Protein AF-A0A2K8U9L1-F1 (afdb_monomer_lite)

Secondary structure (DSSP, 8-state):
-THHHHHHHHHHHHHHHHS-GGGHHHHHHHHHHHHHHHHHHSPPPPHHHHHHHHHHHHHTT----GGGTTTTT---

Foldseek 3Di:
DVVVVVVVVVVVVVVLVVDDPVCNVVVVVVVVVVVVVCCVVVPDDPPVRVVVVVVVCVVVVVDDDPVCVCPPVPDD

Sequence (76 aa):
MAQSTHDITNQLHAEIERTSARYRPLLLRLVHSFRQGIEEDEPWPSAAESFRDGWRDIRAGRVQPVATLWDGIDRE

Organism: NCBI:txid1166950

pLDDT: mean 86.62, std 12.56, range [45.84, 96.88]

Radius of gyration: 19.0 Å; chains: 1; bounding box: 34×29×49 Å

Structure (mmCIF, N/CA/C/O backbone):
data_AF-A0A2K8U9L1-F1
#
_entry.id   AF-A0A2K8U9L1-F1
#
loop_
_atom_site.group_PDB
_atom_site.id
_atom_site.type_symbol
_atom_site.label_atom_id
_atom_site.label_alt_id
_atom_site.label_comp_id
_atom_site.label_asym_id
_atom_site.label_entity_id
_atom_site.label_seq_id
_atom_site.pdbx_PDB_ins_code
_atom_site.Cartn_x
_atom_site.Cartn_y
_atom_site.Cartn_z
_atom_site.occupancy
_atom_site.B_iso_or_equiv
_atom_site.auth_seq_id
_atom_site.auth_comp_id
_atom_site.auth_asym_id
_atom_site.auth_atom_id
_atom_site.pdbx_PDB_model_num
ATOM 1 N N . MET A 1 1 ? 6.224 -22.672 -1.883 1.00 45.84 1 MET A N 1
ATOM 2 C CA . MET A 1 1 ? 6.484 -21.291 -1.415 1.00 45.84 1 MET A CA 1
ATOM 3 C C . MET A 1 1 ? 5.203 -20.453 -1.247 1.00 45.84 1 MET A C 1
ATOM 5 O O . MET A 1 1 ? 5.208 -19.577 -0.403 1.00 45.84 1 MET A O 1
ATOM 9 N N . ALA A 1 2 ? 4.091 -20.722 -1.955 1.00 46.91 2 ALA A N 1
ATOM 10 C CA . ALA A 1 2 ? 2.849 -19.923 -1.860 1.00 46.91 2 ALA A CA 1
ATOM 11 C C . ALA A 1 2 ? 2.035 -20.069 -0.549 1.00 46.91 2 ALA A C 1
ATOM 13 O O . ALA A 1 2 ? 1.187 -19.233 -0.253 1.00 46.91 2 ALA A O 1
ATOM 14 N N . GLN A 1 3 ? 2.285 -21.110 0.251 1.00 47.62 3 GLN A N 1
ATOM 15 C CA . GLN A 1 3 ? 1.499 -21.392 1.460 1.00 47.62 3 GLN A CA 1
ATOM 16 C C . GLN A 1 3 ? 1.836 -20.460 2.638 1.00 47.62 3 GLN A C 1
ATOM 18 O O . GLN A 1 3 ? 0.993 -20.232 3.496 1.00 47.62 3 GLN A O 1
ATOM 23 N N . SER A 1 4 ? 3.038 -19.874 2.648 1.00 57.94 4 SER A N 1
ATOM 24 C CA . SER A 1 4 ? 3.522 -18.997 3.723 1.00 57.94 4 SER A CA 1
ATOM 25 C C . SER A 1 4 ? 2.957 -17.573 3.642 1.00 57.94 4 SER A C 1
ATOM 27 O O . SER A 1 4 ? 2.721 -16.946 4.666 1.00 57.94 4 SER A O 1
ATOM 29 N N . THR A 1 5 ? 2.706 -17.048 2.439 1.00 59.12 5 THR A N 1
ATOM 30 C CA . THR A 1 5 ? 2.175 -15.683 2.259 1.00 59.12 5 THR A CA 1
ATOM 31 C C . THR A 1 5 ? 0.715 -15.584 2.695 1.00 59.12 5 THR A C 1
ATOM 33 O O . THR A 1 5 ? 0.332 -14.622 3.354 1.00 59.12 5 THR A O 1
ATOM 36 N N . HIS A 1 6 ? -0.084 -16.611 2.384 1.00 62.03 6 HIS A N 1
ATOM 37 C CA . HIS A 1 6 ? -1.488 -16.670 2.794 1.00 62.03 6 HIS A CA 1
ATOM 38 C C . HIS A 1 6 ? -1.632 -16.729 4.325 1.00 62.03 6 HIS A C 1
ATOM 40 O O . HIS A 1 6 ? -2.582 -16.188 4.884 1.00 62.03 6 HIS A O 1
ATOM 46 N N . ASP A 1 7 ? -0.653 -17.327 5.008 1.00 86.19 7 ASP A N 1
ATOM 47 C CA . ASP A 1 7 ? -0.605 -17.397 6.468 1.00 86.19 7 ASP A CA 1
ATOM 48 C C . ASP A 1 7 ? -0.385 -16.010 7.104 1.00 86.19 7 ASP A C 1
ATOM 50 O O . ASP A 1 7 ? -1.162 -15.587 7.959 1.00 86.19 7 ASP A O 1
ATOM 54 N N . ILE A 1 8 ? 0.588 -15.231 6.616 1.00 90.50 8 ILE A N 1
ATOM 55 C CA . ILE A 1 8 ? 0.874 -13.893 7.166 1.00 90.50 8 ILE A CA 1
ATOM 56 C C . ILE A 1 8 ? -0.290 -12.918 6.959 1.00 90.50 8 ILE A C 1
ATOM 58 O O . ILE A 1 8 ? -0.642 -12.183 7.883 1.00 90.50 8 ILE A O 1
ATOM 62 N N . THR A 1 9 ? -0.930 -12.916 5.786 1.00 90.62 9 THR A N 1
ATOM 63 C CA . THR A 1 9 ? -2.101 -12.055 5.542 1.00 90.62 9 THR A CA 1
ATOM 64 C C . THR A 1 9 ? -3.236 -12.377 6.513 1.00 90.62 9 THR A C 1
ATOM 66 O O . THR A 1 9 ? -3.807 -11.470 7.118 1.00 90.62 9 THR A O 1
ATOM 69 N N . ASN A 1 10 ? -3.515 -13.662 6.740 1.00 91.62 10 ASN A N 1
ATOM 70 C CA . ASN A 1 10 ? -4.543 -14.081 7.691 1.00 91.62 10 ASN A CA 1
ATOM 71 C C . ASN A 1 10 ? -4.195 -13.680 9.133 1.00 91.62 10 ASN A C 1
ATOM 73 O O . ASN A 1 10 ? -5.070 -13.237 9.878 1.00 91.62 10 ASN A O 1
ATOM 77 N N . GLN A 1 11 ? -2.920 -13.769 9.521 1.00 93.50 11 GLN A N 1
ATOM 78 C CA . GLN A 1 11 ? -2.456 -13.314 10.834 1.00 93.50 11 GLN A CA 1
ATOM 79 C C . GLN A 1 11 ? -2.620 -11.798 11.017 1.00 93.50 11 GLN A C 1
ATOM 81 O O . GLN A 1 11 ? -3.087 -11.362 12.070 1.00 93.50 11 GLN A O 1
ATOM 86 N N . LEU A 1 12 ? -2.313 -10.999 9.988 1.00 92.19 12 LEU A N 1
ATOM 87 C CA . LEU A 1 12 ? -2.532 -9.549 10.005 1.00 92.19 12 LEU A CA 1
ATOM 88 C C . LEU A 1 12 ? -4.017 -9.206 10.153 1.00 92.19 12 LEU A C 1
ATOM 90 O O . LEU A 1 12 ? -4.374 -8.365 10.977 1.00 92.19 12 LEU A O 1
ATOM 94 N N . HIS A 1 13 ? -4.891 -9.886 9.408 1.00 93.81 13 HIS A N 1
ATOM 95 C CA . HIS A 1 13 ? -6.338 -9.696 9.518 1.00 93.81 13 HIS A CA 1
ATOM 96 C C . HIS A 1 13 ? -6.837 -10.025 10.930 1.00 93.81 13 HIS A C 1
ATOM 98 O O . HIS A 1 13 ? -7.585 -9.246 11.521 1.00 93.81 13 HIS A O 1
ATOM 104 N N . ALA A 1 14 ? -6.372 -11.134 11.510 1.00 9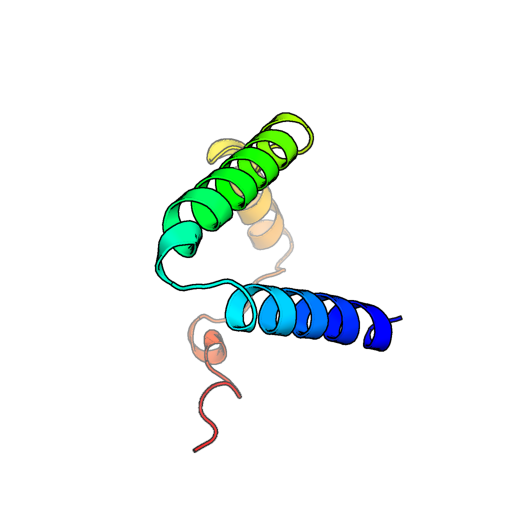4.44 14 ALA A N 1
ATOM 105 C CA . ALA A 1 14 ? -6.727 -11.511 12.873 1.00 94.44 14 ALA A CA 1
ATOM 106 C C . ALA A 1 14 ? -6.288 -10.456 13.907 1.00 94.44 14 ALA A C 1
ATOM 108 O O . ALA A 1 14 ? -7.020 -10.188 14.860 1.00 94.44 14 ALA A O 1
ATOM 109 N N . GLU A 1 15 ? -5.126 -9.828 13.720 1.00 93.88 15 GLU A N 1
ATOM 110 C CA . GLU A 1 15 ? -4.638 -8.769 14.611 1.00 93.88 15 GLU A CA 1
ATOM 111 C C . GLU A 1 15 ? -5.446 -7.467 14.484 1.00 93.88 15 GLU A C 1
ATOM 113 O O . GLU A 1 15 ? -5.761 -6.817 15.487 1.00 93.88 15 GLU A O 1
ATOM 118 N N . ILE A 1 16 ? -5.862 -7.118 13.263 1.00 94.81 16 ILE A N 1
ATOM 119 C CA . ILE A 1 16 ? -6.761 -5.982 13.013 1.00 94.81 16 ILE A CA 1
ATOM 120 C C . ILE A 1 16 ? -8.105 -6.201 13.718 1.00 94.81 16 ILE A C 1
ATOM 122 O O . ILE A 1 16 ? -8.621 -5.279 14.358 1.00 94.81 16 ILE A O 1
ATOM 126 N N . GLU A 1 17 ? -8.656 -7.416 13.659 1.00 94.44 17 GLU A N 1
ATOM 127 C CA . GLU A 1 17 ? -9.929 -7.720 14.317 1.00 94.44 17 GLU A CA 1
ATOM 128 C C . GLU A 1 17 ? -9.826 -7.721 15.844 1.00 94.44 17 GLU A C 1
ATOM 130 O O . GLU A 1 17 ? -10.725 -7.215 16.519 1.00 94.44 17 GLU A O 1
ATOM 135 N N . ARG A 1 18 ? -8.704 -8.194 16.401 1.00 95.31 18 ARG A N 1
ATOM 136 C CA . ARG A 1 18 ? -8.419 -8.089 17.842 1.00 95.31 18 ARG A CA 1
ATOM 137 C C . ARG A 1 18 ? -8.221 -6.644 18.311 1.00 95.31 18 ARG A C 1
ATOM 139 O O . ARG A 1 18 ? -8.430 -6.345 19.489 1.00 95.31 18 ARG A O 1
ATOM 146 N N . THR A 1 19 ? -7.842 -5.733 17.415 1.00 94.31 19 THR A N 1
ATOM 147 C CA . THR A 1 19 ? -7.645 -4.321 17.749 1.00 94.31 19 THR A CA 1
ATOM 148 C C . THR A 1 19 ? -8.983 -3.622 17.976 1.00 94.31 19 THR A C 1
ATOM 150 O O . THR A 1 19 ? -9.829 -3.516 17.084 1.00 94.31 19 THR A O 1
ATOM 153 N N . SER A 1 20 ? -9.153 -3.064 19.179 1.00 95.62 20 SER A N 1
ATOM 154 C CA . SER A 1 20 ? -10.344 -2.287 19.532 1.00 95.62 20 SER A CA 1
ATOM 155 C C . SER A 1 20 ? -10.612 -1.178 18.512 1.00 95.62 20 SER A C 1
ATOM 157 O O . SER A 1 20 ? -9.706 -0.419 18.156 1.00 95.62 20 SER A O 1
ATOM 159 N N . ALA A 1 21 ? -11.876 -1.034 18.102 1.00 93.75 21 ALA A N 1
ATOM 160 C CA . ALA A 1 21 ? -12.304 -0.067 17.090 1.00 93.75 21 ALA A CA 1
ATOM 161 C C . ALA A 1 21 ? -11.800 1.365 17.353 1.00 93.75 21 ALA A C 1
ATOM 163 O O . ALA A 1 21 ? -11.434 2.067 16.414 1.00 93.75 21 ALA A O 1
ATOM 164 N N . ARG A 1 22 ? -11.682 1.771 18.628 1.00 96.56 22 ARG A N 1
ATOM 165 C CA . ARG A 1 22 ? -11.172 3.097 19.022 1.00 96.56 22 ARG A CA 1
ATOM 166 C C . ARG A 1 22 ? -9.719 3.365 18.612 1.00 96.56 22 ARG A C 1
ATOM 168 O O . ARG A 1 22 ? -9.345 4.520 18.453 1.00 96.56 22 ARG A O 1
ATOM 175 N N . TYR A 1 23 ? -8.904 2.321 18.445 1.00 96.88 23 TYR A N 1
ATOM 176 C CA . TYR A 1 23 ? -7.498 2.433 18.043 1.00 96.88 23 TYR A CA 1
ATOM 177 C C . TYR A 1 23 ? -7.260 2.099 16.567 1.00 96.88 23 TYR A C 1
ATOM 179 O O . TYR A 1 23 ? -6.159 2.327 16.070 1.00 96.88 23 TYR A O 1
ATOM 187 N N . ARG A 1 24 ? -8.276 1.625 15.832 1.00 93.00 24 ARG A N 1
ATOM 188 C CA . ARG A 1 24 ? -8.156 1.340 14.391 1.00 93.00 24 ARG A CA 1
ATOM 189 C C . ARG A 1 24 ? -7.670 2.543 13.563 1.00 93.00 24 ARG A C 1
ATOM 191 O O . ARG A 1 24 ? -6.853 2.316 12.676 1.00 93.00 24 ARG A O 1
ATOM 198 N N . PRO A 1 25 ? -8.050 3.807 13.854 1.00 96.38 25 PRO A N 1
ATOM 199 C CA . PRO A 1 25 ? -7.486 4.958 13.141 1.00 96.38 25 PRO A CA 1
ATOM 200 C C . PRO A 1 25 ? -5.966 5.097 13.315 1.00 96.38 25 PRO A C 1
ATOM 202 O O . PRO A 1 25 ? -5.260 5.438 12.369 1.00 96.38 25 PRO A O 1
ATOM 205 N N . LEU A 1 26 ? -5.449 4.803 14.514 1.00 96.19 26 LEU A N 1
ATOM 206 C CA . LEU A 1 26 ? -4.011 4.823 14.781 1.00 96.19 26 LEU A CA 1
ATOM 207 C C . LEU A 1 26 ? -3.302 3.669 14.062 1.00 96.19 26 LEU A C 1
ATOM 209 O O . LEU A 1 26 ? -2.268 3.892 13.437 1.00 96.19 26 LEU A O 1
ATOM 213 N N . LEU A 1 27 ? -3.882 2.465 14.102 1.00 95.56 27 LEU A N 1
ATOM 214 C CA . LEU A 1 27 ? -3.364 1.305 13.374 1.00 95.56 27 LEU A CA 1
ATOM 215 C C . LEU A 1 27 ? -3.294 1.576 11.864 1.00 95.56 27 LEU A C 1
ATOM 217 O O . LEU A 1 27 ? -2.265 1.327 11.244 1.00 95.56 27 LEU A O 1
ATOM 221 N N . LEU A 1 28 ? -4.348 2.162 11.286 1.00 94.62 28 LEU A N 1
ATOM 222 C CA . LEU A 1 28 ? -4.376 2.542 9.874 1.00 94.62 28 LEU A CA 1
ATOM 223 C C . LEU A 1 28 ? -3.255 3.529 9.532 1.00 94.62 28 LEU A C 1
ATOM 225 O O . LEU A 1 28 ? -2.600 3.380 8.504 1.00 94.62 28 LEU A O 1
ATOM 229 N N . ARG A 1 29 ? -3.002 4.514 10.402 1.00 96.44 29 ARG A N 1
ATOM 230 C CA . ARG A 1 29 ? -1.911 5.474 10.207 1.00 96.44 29 ARG A CA 1
ATOM 231 C C . ARG A 1 29 ? -0.544 4.786 10.192 1.00 96.44 29 ARG A C 1
ATOM 233 O O . ARG A 1 29 ? 0.265 5.111 9.333 1.00 96.44 29 ARG A O 1
ATOM 240 N N . LEU A 1 30 ? -0.305 3.825 11.087 1.00 95.50 30 LEU A N 1
ATOM 241 C CA . LEU A 1 30 ? 0.944 3.054 11.118 1.00 95.50 30 LEU A CA 1
ATOM 242 C C . LEU A 1 30 ? 1.141 2.237 9.837 1.00 95.50 30 LEU A C 1
ATOM 244 O O . LEU A 1 30 ? 2.205 2.310 9.228 1.00 95.50 30 LEU A O 1
ATOM 248 N N . VAL A 1 31 ? 0.106 1.516 9.396 1.00 94.31 31 VAL A N 1
ATOM 249 C CA . VAL A 1 31 ? 0.145 0.740 8.145 1.00 94.31 31 VAL A CA 1
ATOM 250 C C . VAL A 1 31 ? 0.382 1.653 6.941 1.00 94.31 31 VAL A C 1
ATOM 252 O O . VAL A 1 31 ? 1.174 1.323 6.061 1.00 94.31 31 VAL A O 1
ATOM 255 N N . HIS A 1 32 ? -0.258 2.825 6.912 1.00 92.56 32 HIS A N 1
ATOM 256 C CA . HIS A 1 32 ? -0.058 3.799 5.845 1.00 92.56 32 HIS A CA 1
ATOM 257 C C . HIS A 1 32 ? 1.381 4.319 5.804 1.00 92.56 32 HIS A C 1
ATOM 259 O O . HIS A 1 32 ? 1.983 4.320 4.735 1.00 92.56 32 HIS A O 1
ATOM 265 N N . SER A 1 33 ? 1.941 4.719 6.951 1.00 93.12 33 SER A N 1
ATOM 266 C CA . SER A 1 33 ? 3.332 5.176 7.041 1.00 93.12 33 SER A CA 1
ATOM 267 C C . SER A 1 33 ? 4.325 4.079 6.658 1.00 93.12 33 SER A C 1
ATOM 269 O O . SER A 1 33 ? 5.293 4.361 5.964 1.00 93.12 33 SER A O 1
ATOM 271 N N . PHE A 1 34 ? 4.067 2.828 7.046 1.00 90.88 34 PHE A N 1
ATOM 272 C CA . PHE A 1 34 ? 4.890 1.691 6.636 1.00 90.88 34 PHE A CA 1
ATOM 273 C C . PHE A 1 34 ? 4.868 1.480 5.116 1.00 90.88 34 PHE A C 1
ATOM 275 O O . PHE A 1 34 ? 5.925 1.371 4.502 1.00 90.88 34 PHE A O 1
ATOM 282 N N . ARG A 1 35 ? 3.681 1.497 4.490 1.00 90.00 35 ARG A N 1
ATOM 283 C CA . ARG A 1 35 ? 3.549 1.416 3.026 1.00 90.00 35 ARG A CA 1
ATOM 284 C C . ARG A 1 35 ? 4.292 2.559 2.332 1.00 90.00 35 ARG A C 1
ATOM 286 O O . ARG A 1 35 ? 4.964 2.310 1.345 1.00 90.00 35 ARG A O 1
ATOM 293 N N . GLN A 1 36 ? 4.179 3.787 2.842 1.00 87.75 36 GLN A N 1
ATOM 294 C CA . GLN A 1 36 ? 4.899 4.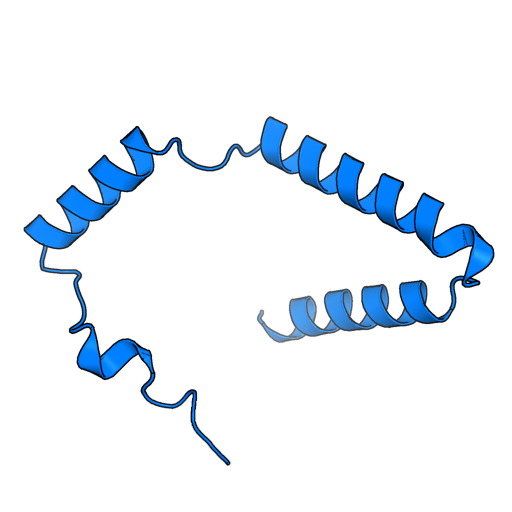930 2.275 1.00 87.75 36 GLN A CA 1
ATOM 295 C C . GLN A 1 36 ? 6.417 4.752 2.354 1.00 87.75 36 GLN A C 1
ATOM 297 O O . GLN A 1 36 ? 7.084 5.008 1.365 1.00 87.75 36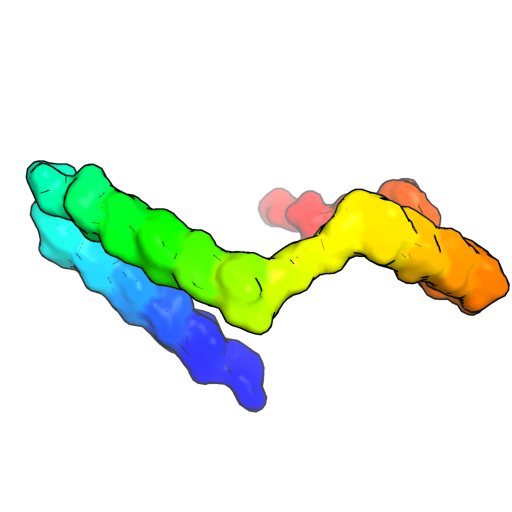 GLN A O 1
ATOM 302 N N . GLY A 1 37 ? 6.948 4.253 3.475 1.00 87.50 37 GLY A N 1
ATOM 303 C CA . GLY A 1 37 ? 8.377 3.942 3.584 1.00 87.50 37 GLY A CA 1
ATOM 304 C C . GLY A 1 37 ? 8.834 2.888 2.570 1.00 87.50 37 GLY A C 1
ATOM 305 O O . GLY A 1 37 ? 9.874 3.052 1.947 1.00 87.50 37 GLY A O 1
ATOM 306 N N . ILE A 1 38 ? 8.023 1.851 2.327 1.00 86.94 38 ILE A N 1
ATOM 307 C CA . ILE A 1 38 ? 8.309 0.874 1.262 1.00 86.94 38 ILE A CA 1
ATOM 308 C C . ILE A 1 38 ? 8.301 1.544 -0.114 1.00 86.94 38 ILE A C 1
ATOM 310 O O . ILE A 1 38 ? 9.167 1.255 -0.921 1.00 86.94 38 ILE A O 1
ATOM 314 N N . GLU A 1 39 ? 7.352 2.437 -0.392 1.00 85.00 39 GLU A N 1
ATOM 315 C CA . GLU A 1 39 ? 7.288 3.161 -1.672 1.00 85.00 39 GLU A CA 1
ATOM 316 C C . GLU A 1 39 ? 8.429 4.174 -1.852 1.00 85.00 39 GLU A C 1
ATOM 318 O O . GLU A 1 39 ? 8.715 4.575 -2.977 1.00 85.00 39 GLU A O 1
ATOM 323 N N . GLU A 1 40 ? 9.077 4.606 -0.772 1.00 80.25 40 GLU A N 1
ATOM 324 C CA . GLU A 1 40 ? 10.300 5.410 -0.833 1.00 80.25 40 GLU A CA 1
ATOM 325 C C . GLU A 1 40 ? 11.529 4.543 -1.157 1.00 80.25 40 GLU A C 1
ATOM 327 O O . GLU A 1 40 ? 12.354 4.949 -1.977 1.00 80.25 40 GLU A O 1
ATOM 332 N N . ASP A 1 41 ? 11.630 3.348 -0.564 1.00 78.88 41 ASP A N 1
ATOM 333 C CA . ASP A 1 41 ? 12.739 2.405 -0.785 1.00 78.88 41 ASP A CA 1
ATOM 334 C C . ASP A 1 41 ? 12.625 1.643 -2.123 1.00 78.88 41 ASP A C 1
ATOM 336 O O . ASP A 1 41 ? 13.621 1.407 -2.811 1.00 78.88 41 ASP A O 1
ATOM 340 N N . GLU A 1 42 ? 11.407 1.266 -2.507 1.00 80.44 42 GLU A N 1
ATOM 341 C CA . GLU A 1 42 ? 11.053 0.553 -3.735 1.00 80.44 42 GLU A CA 1
ATOM 342 C C . GLU A 1 42 ? 9.931 1.319 -4.460 1.00 80.44 42 GLU A C 1
ATOM 344 O O . GLU A 1 42 ? 8.747 0.969 -4.375 1.00 80.44 42 GLU A O 1
ATOM 349 N N . PRO A 1 43 ? 10.279 2.415 -5.157 1.00 77.06 43 PRO A N 1
ATOM 350 C CA . PRO A 1 43 ? 9.292 3.270 -5.785 1.00 77.06 43 PRO A CA 1
ATOM 351 C C . PRO A 1 43 ? 8.571 2.545 -6.910 1.00 77.06 43 PRO A C 1
ATOM 353 O O . PRO A 1 43 ? 9.175 1.883 -7.758 1.00 77.06 43 PRO A O 1
ATOM 356 N N . TRP A 1 44 ? 7.254 2.744 -6.953 1.00 77.56 44 TRP A N 1
ATOM 357 C CA . TRP A 1 44 ? 6.464 2.400 -8.125 1.00 77.56 44 TRP A CA 1
ATOM 358 C C . TRP A 1 44 ? 7.109 3.022 -9.370 1.00 77.56 44 TRP A C 1
ATOM 360 O O . TRP A 1 44 ? 7.517 4.190 -9.321 1.00 77.56 44 TRP A O 1
ATOM 370 N N . PRO A 1 45 ? 7.181 2.287 -10.495 1.00 81.50 45 PRO A N 1
ATOM 371 C CA . PRO A 1 45 ? 7.696 2.855 -11.727 1.00 81.50 45 PRO A CA 1
ATOM 372 C C . PRO A 1 45 ? 6.888 4.102 -12.075 1.00 81.50 45 PRO A C 1
ATOM 374 O O . PRO A 1 45 ? 5.656 4.119 -11.990 1.00 81.50 45 PRO A O 1
ATOM 377 N N . SER A 1 46 ? 7.579 5.156 -12.495 1.00 87.00 46 SER A N 1
ATOM 378 C CA . SER A 1 46 ? 6.917 6.366 -12.964 1.00 87.00 46 SER A CA 1
ATOM 379 C C . SER A 1 46 ? 5.947 6.039 -14.104 1.00 87.00 46 SER A C 1
ATOM 381 O O . SER A 1 46 ? 6.092 5.042 -14.820 1.00 87.00 46 SER A O 1
ATOM 383 N N . ALA A 1 47 ? 4.967 6.915 -14.341 1.00 87.00 47 ALA A N 1
ATOM 384 C CA . ALA A 1 47 ? 4.046 6.750 -15.467 1.00 87.00 47 ALA A CA 1
ATOM 385 C C . ALA A 1 47 ? 4.795 6.601 -16.809 1.00 87.00 47 ALA A C 1
ATOM 387 O O . ALA A 1 47 ? 4.393 5.818 -17.668 1.00 87.00 47 ALA A O 1
ATOM 388 N N . ALA A 1 48 ? 5.921 7.306 -16.971 1.00 91.06 48 ALA A N 1
ATOM 389 C CA . ALA A 1 48 ? 6.763 7.220 -18.160 1.00 91.06 48 ALA A CA 1
ATOM 390 C C . ALA A 1 48 ? 7.478 5.862 -18.292 1.00 91.06 48 ALA A C 1
ATOM 392 O O . ALA A 1 48 ? 7.591 5.335 -19.400 1.00 91.06 48 ALA A O 1
ATOM 393 N N . GLU A 1 49 ? 7.959 5.291 -17.187 1.00 90.19 49 GLU A N 1
ATOM 394 C CA . GLU A 1 49 ? 8.577 3.959 -17.168 1.00 90.19 49 GLU A CA 1
ATOM 395 C C . GLU A 1 49 ? 7.547 2.870 -17.446 1.00 90.19 49 GLU A C 1
ATOM 397 O O . GLU A 1 49 ? 7.758 2.054 -18.341 1.00 90.19 49 GLU A O 1
ATOM 402 N N . SER A 1 50 ? 6.387 2.953 -16.794 1.00 91.69 50 SER A N 1
ATOM 403 C CA . SER A 1 50 ? 5.257 2.053 -17.031 1.00 91.69 50 SER A CA 1
ATOM 404 C C . SER A 1 50 ? 4.818 2.074 -18.499 1.00 91.69 50 SER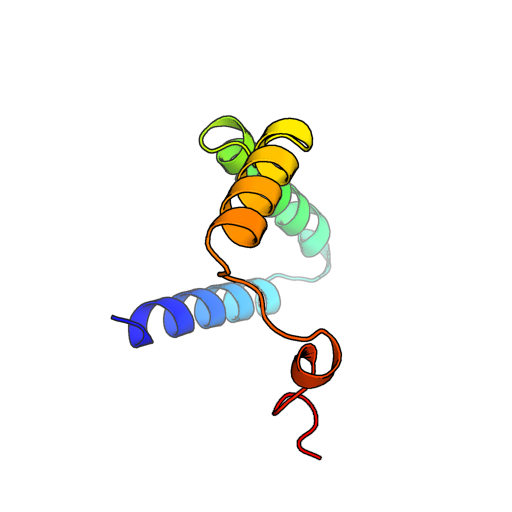 A C 1
ATOM 406 O O . SER A 1 50 ? 4.603 1.029 -19.113 1.00 91.69 50 SER A O 1
ATOM 408 N N . PHE A 1 51 ? 4.748 3.263 -19.109 1.00 92.56 51 PHE A N 1
ATOM 409 C CA . PHE A 1 51 ? 4.437 3.400 -20.532 1.00 92.56 51 PHE A CA 1
ATOM 410 C C . PHE A 1 51 ? 5.512 2.771 -21.425 1.00 92.56 51 PHE A C 1
ATOM 412 O O . PHE A 1 51 ? 5.194 2.090 -22.401 1.00 92.56 51 PHE A O 1
ATOM 419 N N . ARG A 1 52 ? 6.794 2.978 -21.104 1.00 93.50 52 ARG A N 1
ATOM 420 C CA . ARG A 1 52 ? 7.910 2.397 -21.864 1.00 93.50 52 ARG A CA 1
ATOM 421 C C . ARG A 1 52 ? 7.889 0.870 -21.810 1.00 93.50 52 ARG A C 1
ATOM 423 O O . ARG A 1 52 ? 8.150 0.232 -22.834 1.00 93.50 52 ARG A O 1
ATOM 430 N N . ASP A 1 53 ? 7.559 0.302 -20.656 1.00 92.75 53 ASP A N 1
ATOM 431 C CA . ASP A 1 53 ? 7.411 -1.139 -20.485 1.00 92.75 53 ASP A CA 1
ATOM 432 C C . ASP A 1 53 ? 6.217 -1.685 -21.262 1.00 92.75 53 ASP A C 1
ATOM 434 O O . ASP A 1 53 ? 6.404 -2.587 -22.082 1.00 92.75 53 ASP A O 1
ATOM 438 N N . GLY A 1 54 ? 5.045 -1.057 -21.143 1.00 91.62 54 GLY A N 1
ATOM 439 C CA . GLY A 1 54 ? 3.878 -1.422 -21.948 1.00 91.62 54 GLY A CA 1
ATOM 440 C C . GLY A 1 54 ? 4.161 -1.345 -23.454 1.00 91.62 54 GLY A C 1
ATOM 441 O O . GLY A 1 54 ? 3.796 -2.239 -24.216 1.00 91.62 54 GLY A O 1
ATOM 442 N N . TRP A 1 55 ? 4.909 -0.333 -23.901 1.00 95.06 55 TRP A N 1
ATOM 443 C CA . TRP A 1 55 ? 5.327 -0.217 -25.300 1.00 95.06 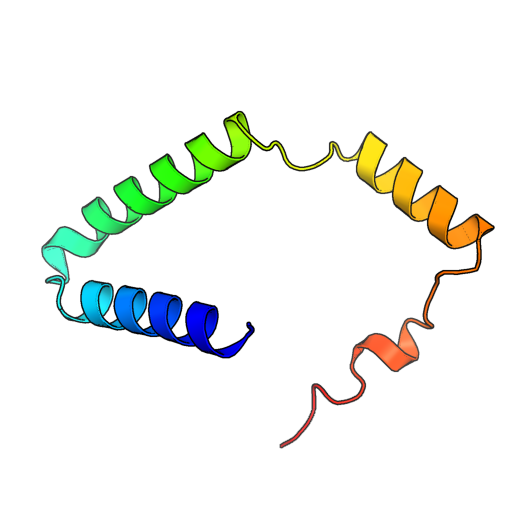55 TRP A CA 1
ATOM 444 C C . TRP A 1 55 ? 6.265 -1.348 -25.742 1.00 95.06 55 TRP A C 1
ATOM 446 O O . TRP A 1 55 ? 6.185 -1.848 -26.869 1.00 95.06 55 TRP A O 1
ATOM 456 N N . ARG A 1 56 ? 7.176 -1.777 -24.864 1.00 96.06 56 ARG A N 1
ATOM 457 C CA . ARG A 1 56 ? 8.050 -2.928 -25.111 1.00 96.06 56 ARG A CA 1
ATOM 458 C C . ARG A 1 56 ? 7.249 -4.230 -25.188 1.00 96.06 56 ARG A C 1
ATOM 460 O O . ARG A 1 56 ? 7.560 -5.048 -26.052 1.00 96.06 56 ARG A O 1
ATOM 467 N N . ASP A 1 57 ? 6.239 -4.404 -24.344 1.00 95.38 57 ASP A N 1
ATOM 468 C CA . ASP A 1 57 ? 5.353 -5.572 -24.357 1.00 95.38 57 ASP A CA 1
ATOM 469 C C . ASP A 1 57 ? 4.534 -5.653 -25.647 1.00 95.38 57 ASP A C 1
ATOM 471 O O . ASP A 1 57 ? 4.516 -6.707 -26.285 1.00 95.38 57 ASP A O 1
ATOM 475 N N . ILE A 1 58 ? 3.976 -4.526 -26.103 1.00 95.00 58 ILE A N 1
ATOM 476 C CA . ILE A 1 58 ? 3.280 -4.425 -27.396 1.00 95.00 58 ILE A CA 1
ATOM 477 C C . ILE A 1 58 ? 4.197 -4.870 -28.540 1.00 95.00 58 ILE A C 1
ATOM 479 O O . ILE A 1 58 ? 3.824 -5.733 -29.333 1.00 95.00 58 ILE A O 1
ATOM 483 N N . ARG A 1 59 ? 5.423 -4.331 -28.614 1.00 95.38 59 ARG A N 1
ATOM 484 C CA . ARG A 1 59 ? 6.382 -4.692 -29.678 1.00 95.38 59 ARG A CA 1
ATOM 485 C C . ARG A 1 59 ? 6.812 -6.155 -29.635 1.00 95.38 59 ARG A C 1
ATOM 487 O O . ARG A 1 59 ? 7.154 -6.715 -30.670 1.00 95.38 59 ARG A O 1
ATOM 494 N N . ALA A 1 60 ? 6.819 -6.758 -28.453 1.00 95.56 60 ALA A N 1
ATOM 495 C CA . ALA A 1 60 ? 7.164 -8.159 -28.265 1.00 95.56 60 ALA A CA 1
ATOM 496 C C . ALA A 1 60 ? 5.962 -9.110 -28.413 1.00 95.56 60 ALA A C 1
ATOM 498 O O . ALA A 1 60 ? 6.130 -10.312 -28.223 1.00 95.56 60 ALA A O 1
ATOM 499 N N . GLY A 1 61 ? 4.760 -8.594 -28.702 1.00 94.25 61 GLY A N 1
ATOM 500 C CA . GLY A 1 61 ? 3.535 -9.392 -28.772 1.00 94.25 61 GLY A CA 1
ATOM 501 C C . GLY A 1 61 ? 3.087 -9.964 -27.422 1.00 94.25 61 GLY A C 1
ATOM 502 O O . GLY A 1 61 ? 2.258 -10.867 -27.392 1.00 94.25 61 GLY A O 1
ATOM 503 N N . ARG A 1 62 ? 3.613 -9.453 -26.300 1.00 94.38 62 ARG A N 1
ATOM 504 C CA . ARG A 1 62 ? 3.226 -9.852 -24.935 1.00 94.38 62 ARG A CA 1
ATOM 505 C C . ARG A 1 62 ? 1.949 -9.134 -24.506 1.00 94.38 62 ARG A C 1
ATOM 507 O O . ARG A 1 62 ? 1.926 -8.412 -23.517 1.00 94.38 62 ARG A O 1
ATOM 514 N N . VAL A 1 63 ? 0.896 -9.301 -25.291 1.00 92.62 63 VAL A N 1
ATOM 515 C CA . VAL A 1 63 ? -0.410 -8.680 -25.065 1.00 92.62 63 VAL A CA 1
ATOM 516 C C . VAL A 1 63 ? -1.485 -9.753 -25.065 1.00 92.62 63 VAL A C 1
ATOM 518 O O . VAL A 1 63 ? -1.349 -10.779 -25.727 1.00 92.62 63 VAL A O 1
ATOM 521 N N . GLN A 1 64 ? -2.554 -9.512 -24.316 1.00 89.06 64 GLN A N 1
ATOM 522 C CA . GLN A 1 64 ? -3.742 -10.359 -24.306 1.00 89.06 64 GLN A CA 1
ATOM 523 C C . GLN A 1 64 ? -4.939 -9.539 -24.805 1.00 89.06 64 GLN A C 1
ATOM 525 O O . GLN A 1 64 ? -4.979 -8.326 -24.567 1.00 89.06 64 GLN A O 1
ATOM 530 N N . PRO A 1 65 ? -5.904 -10.147 -25.517 1.00 90.44 65 PRO A N 1
ATOM 531 C CA . PRO A 1 65 ? -7.115 -9.450 -25.924 1.00 90.44 65 PRO A CA 1
ATOM 532 C C . PRO A 1 65 ? -7.892 -8.945 -24.707 1.00 90.44 65 PRO A C 1
ATOM 534 O O . PRO A 1 65 ? -8.112 -9.678 -23.751 1.00 90.44 65 PRO A O 1
ATOM 537 N N . VAL A 1 66 ? -8.396 -7.711 -24.765 1.00 89.88 66 VAL A N 1
ATOM 538 C CA . VAL A 1 66 ? -9.204 -7.150 -23.665 1.00 89.88 66 VAL A CA 1
ATOM 539 C C . VAL A 1 66 ? -10.454 -7.989 -23.365 1.00 89.88 66 VAL A C 1
ATOM 541 O O . VAL A 1 66 ? -10.912 -8.034 -22.229 1.00 89.88 66 VAL A O 1
ATOM 544 N N . ALA A 1 67 ? -10.978 -8.694 -24.372 1.00 90.62 67 ALA A N 1
ATOM 545 C CA . ALA A 1 67 ? -12.139 -9.565 -24.236 1.00 90.62 67 ALA A CA 1
ATOM 546 C C . ALA A 1 67 ? -11.906 -10.746 -23.279 1.00 90.62 67 ALA A C 1
ATOM 548 O O . ALA A 1 67 ? -12.871 -11.220 -22.697 1.00 90.62 67 ALA A O 1
ATOM 549 N N . THR A 1 68 ? -10.656 -11.188 -23.091 1.00 88.94 68 THR 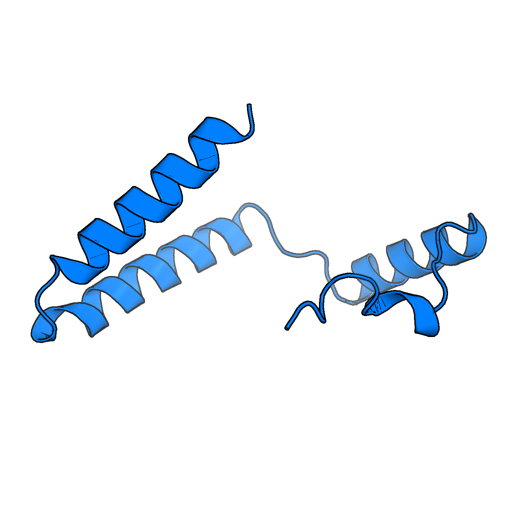A N 1
ATOM 550 C CA . THR A 1 68 ? -10.313 -12.325 -22.217 1.00 88.94 68 THR A CA 1
ATOM 551 C C . THR A 1 68 ? -9.941 -11.887 -20.798 1.00 88.94 68 THR A C 1
ATOM 553 O O . THR A 1 68 ? -9.533 -12.709 -19.984 1.00 88.94 68 THR A O 1
ATOM 556 N N . LEU A 1 69 ? -10.008 -10.585 -20.486 1.00 86.50 69 LEU A N 1
ATOM 557 C CA . LEU A 1 69 ? -9.561 -10.040 -19.198 1.00 86.50 69 LEU A CA 1
ATOM 558 C C . LEU A 1 69 ? -10.358 -10.598 -18.010 1.00 86.50 69 LEU A C 1
ATOM 560 O O . LEU A 1 69 ? -9.809 -10.761 -16.923 1.00 86.50 69 LEU A O 1
ATOM 564 N N . TRP A 1 70 ? -11.643 -10.876 -18.225 1.00 89.69 70 TRP A N 1
ATOM 565 C CA . TRP A 1 70 ? -12.578 -11.316 -17.187 1.00 89.69 70 TRP A CA 1
ATOM 566 C C . TRP A 1 70 ? -12.738 -12.839 -17.124 1.00 89.69 70 TRP A C 1
ATOM 568 O O . TRP A 1 70 ? -13.471 -13.350 -16.274 1.00 89.69 70 TRP A O 1
ATOM 578 N N . ASP A 1 71 ? -12.040 -13.576 -17.991 1.00 87.25 71 ASP A N 1
ATOM 579 C CA . ASP A 1 71 ? -12.153 -15.028 -18.079 1.00 87.25 71 ASP A CA 1
ATOM 580 C C . ASP A 1 71 ? -11.797 -15.678 -16.730 1.00 87.25 71 ASP A C 1
ATOM 582 O O . ASP A 1 71 ? -10.667 -15.604 -16.247 1.00 87.25 71 ASP A O 1
ATOM 586 N N . GLY A 1 72 ? -12.780 -16.339 -16.112 1.00 79.31 72 GLY A N 1
ATOM 587 C CA . GLY A 1 72 ? -12.609 -17.066 -14.850 1.00 79.31 72 GLY A CA 1
ATOM 588 C C . GLY A 1 72 ? -12.757 -16.237 -13.570 1.00 79.31 72 GLY A C 1
ATOM 589 O O . GLY A 1 72 ? -12.615 -16.815 -12.492 1.00 79.31 72 GLY A O 1
ATOM 590 N N . ILE A 1 73 ? -13.062 -14.937 -13.669 1.00 79.50 73 ILE A N 1
ATOM 591 C CA . ILE A 1 73 ? -13.390 -14.079 -12.513 1.00 79.50 73 ILE A CA 1
ATOM 592 C C . ILE A 1 73 ? -14.893 -14.156 -12.193 1.00 79.50 73 ILE A C 1
ATOM 594 O O . ILE A 1 73 ? -15.266 -14.167 -11.021 1.00 79.50 73 ILE A O 1
ATOM 598 N N . ASP A 1 74 ? -15.738 -14.346 -13.209 1.00 66.62 74 ASP A N 1
ATOM 599 C CA . ASP A 1 74 ? -17.171 -14.609 -13.042 1.00 66.62 74 ASP A CA 1
ATOM 600 C C . ASP A 1 74 ? -17.421 -16.112 -12.826 1.00 66.62 74 ASP A C 1
ATOM 602 O O . ASP A 1 74 ? -17.755 -16.862 -13.747 1.00 66.62 74 ASP A O 1
ATOM 606 N N . ARG A 1 75 ? -17.218 -16.590 -11.595 1.00 58.72 75 ARG A N 1
ATOM 607 C CA . ARG A 1 75 ? -17.832 -17.840 -11.126 1.00 58.72 75 ARG A CA 1
ATOM 608 C C . ARG A 1 75 ? -18.808 -17.502 -10.007 1.00 58.72 75 ARG A C 1
ATOM 610 O O . ARG A 1 75 ? -18.375 -17.142 -8.916 1.00 58.72 75 ARG A O 1
ATOM 617 N N . GLU A 1 76 ? -20.093 -17.574 -10.353 1.00 56.19 76 GLU A N 1
ATOM 618 C CA . GLU A 1 76 ? -21.252 -17.489 -9.451 1.00 56.19 76 GLU A CA 1
ATOM 619 C C . GLU A 1 76 ? -21.181 -18.511 -8.306 1.00 56.19 76 GLU A C 1
ATOM 621 O O . GLU A 1 76 ? -20.722 -19.655 -8.553 1.00 56.19 76 GLU A O 1
#